Protein 5GT1 (pdb70)

InterPro domains:
  IPR011055 Duplicated hybrid motif [G3DSA:2.70.70.10] (391-510)
  IPR011055 Duplicated hybrid motif [SSF51261] (381-481)
  IPR016047 M23ase, beta-sheet core domain [PF01551] (394-481)
  IPR018337 Cell wall/choline-binding repeat [PF01473] (175-189)
  IPR018337 Cell wall/choline-binding repeat [PF01473] (278-296)
  IPR018337 Cell wall/choline-binding repeat [PF19127] (201-234)
  IPR018337 Cell wall/choline-binding repeat [PF19127] (241-275)
  IPR018337 Cell wall/choline-binding repeat [PF19127] (299-340)
  IPR018337 Cell wall/choline-binding repeat [PS51170] (193-212)
  IPR022263 KxYKxGKxW signal peptide [PF19258] (1-34)
  IPR022263 KxYKxGKxW signal peptide [TIGR03715] (1-18)

B-factor: mean 20.69, std 8.43, range [10.25, 63.32]

Foldseek 3Di:
DLAFFAQQRVCTLFDDDQCQFAAAGVVQCPDALSGAQFGKDFCVRRNDWFGWAGAWFFWADWDADPVQGTWTWGDDPQKIKIKGDQDNDPVQADDDGGDTDGGGDTRGTGPDGIITMWMASDPPVVVLVVCRNPPPRGTDGVSVVSVVSNVVD

Radius of gyration: 14.02 Å; Cα contacts (8 Å, |Δi|>4): 364; chains: 1; bounding box: 36×32×35 Å

Organism: NCBI:txid1194971

Sequence (153 aa):
KDTWGWPFPSVGEGYFSGAQLFGVNPGGEFRMNGFHDGLDFGSIDHPGSAVHAVHSGVVTQIGYIAGLENYVVVRSDEYTFVYQEAFSNKGNISVKVGQQINTGDVIGYRDTSHLHLGITRETNVMKAIANSFNNNGTWLDPRALIKNGIANQ

Secondary structure (DSSP, 8-state):
---B--SSTTTTT----TTTSSEE-TT-TTSGGGEE-SEEEETTTS--SEEEPSB-EEEEEEEEETTTEEEEEEE-SS-EEEEEEEESSGGGB---TT-EE-TT-EEEE--SSEEEEEEES-S-HHHHHHTTT--SSSEE-HHHHHHHHHHH-

Solvent-accessible surface area: 7096 Å² total; per-residue (Å²): 138,96,58,15,15,26,0,5,79,112,44,14,46,22,192,28,62,26,29,30,36,36,9,92,34,113,41,3,124,150,41,125,107,14,2,9,18,0,0,12,0,6,47,165,47,0,70,44,65,21,0,48,0,0,12,37,14,44,1,67,53,46,10,114,57,75,49,19,66,10,4,0,3,0,54,17,153,88,20,2,0,0,0,19,37,0,1,69,71,109,68,35,20,58,6,109,91,47,72,142,4,99,34,32,55,45,0,0,98,15,78,45,78,45,0,8,0,1,0,0,123,68,104,79,12,90,58,0,26,83,31,18,79,64,102,95,58,26,12,41,45,0,81,53,36,0,106,93,9,61,84,110,123

Nearest PDB structures (foldseek):
  5gt1-assembly1_A  TM=1.007E+00  e=3.968E-32  Ligilactobacillus salivarius str. Ren
  4rnz-assembly1_A  TM=7.310E-01  e=7.674E-06  Helicobacter pylori 26695
  4rny-assembly1_A  TM=5.454E-01  e=3.297E-05  Helicobacter pylori 26695
  8x6g-assembly1_D  TM=8.202E-01  e=2.013E-02  Staphylococcus aureus
  6rqf-assembly1_C  TM=4.776E-01  e=2.401E+00  Spinacia oleracea

Structure (mmCIF, N/CA/C/O backbone):
data_5GT1
#
_entry.id   5GT1
#
_cell.length_a   95.724
_cell.length_b   95.724
_cell.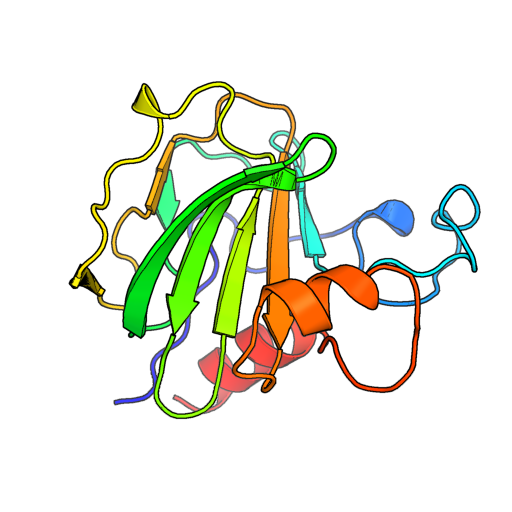length_c   39.318
_cell.angle_alpha   90.00
_cell.angle_beta   90.00
_cell.angle_gamma   90.00
#
_symmetry.space_group_name_H-M   'P 43 21 2'
#
loop_
_entity.id
_entity.type
_entity.pdbx_description
1 polymer 'Choline binding protein A'
2 non-polymer 'ZINC ION'
3 non-polymer 'ACETATE ION'
4 non-polymer 1,2-ETHANEDIOL
5 water water
#
loop_
_atom_site.group_PDB
_atom_site.id
_atom_site.type_symbol
_atom_site.label_atom_id
_atom_site.label_alt_id
_atom_site.label_comp_id
_atom_site.label_asym_id
_atom_site.label_entity_id
_atom_site.label_seq_id
_atom_site.pdbx_PDB_ins_code
_atom_site.Cartn_x
_atom_site.Cartn_y
_atom_site.Cartn_z
_atom_site.occupancy
_atom_site.B_iso_or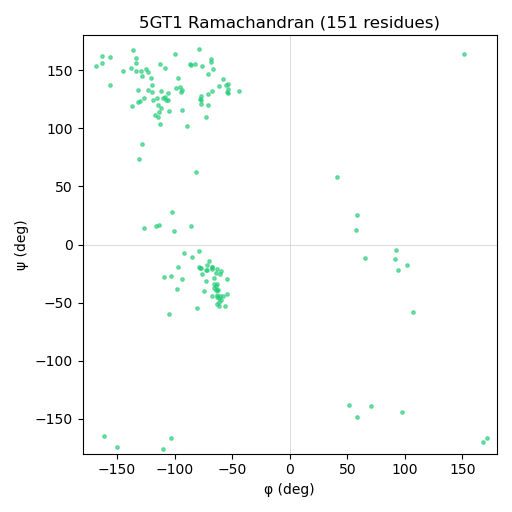_equiv
_atom_site.auth_seq_id
_atom_site.auth_comp_id
_atom_site.auth_asym_id
_atom_site.auth_atom_id
_atom_site.pdbx_PDB_model_num
ATOM 1 N N . LYS A 1 22 ? -6.018 19.239 -4.815 1.00 63.32 360 LYS A N 1
ATOM 2 C CA . LYS A 1 22 ? -5.029 18.129 -4.944 1.00 61.73 360 LYS A CA 1
ATOM 3 C C . LYS A 1 22 ? -3.596 18.676 -4.934 1.00 58.17 360 LYS A C 1
ATOM 4 O O . LYS A 1 22 ? -3.181 19.373 -5.861 1.00 59.91 360 LYS A O 1
ATOM 6 N N . ASP A 1 23 ? -2.857 18.348 -3.873 1.00 54.41 361 ASP A N 1
ATOM 7 C CA . ASP A 1 23 ? -1.483 18.833 -3.641 1.00 47.94 361 ASP A CA 1
ATOM 8 C C . ASP A 1 23 ? -1.281 20.317 -3.983 1.00 39.88 361 ASP A C 1
ATOM 9 O O . ASP A 1 23 ? -0.451 20.668 -4.823 1.00 41.77 361 ASP A O 1
ATOM 14 N N . THR A 1 24 ? -2.052 21.186 -3.336 1.00 31.96 362 THR A N 1
ATOM 15 C CA . THR A 1 24 ? -1.767 22.607 -3.429 1.00 25.49 362 THR A CA 1
ATOM 16 C C . THR A 1 24 ? -0.740 23.003 -2.365 1.00 20.76 362 THR A C 1
ATOM 17 O O . THR A 1 24 ? -0.572 22.338 -1.330 1.00 18.07 362 THR A O 1
ATOM 21 N N . TRP A 1 25 ? -0.040 24.081 -2.668 1.00 17.39 363 TRP A N 1
ATOM 22 C CA . TRP A 1 25 ? 0.975 24.628 -1.797 1.00 16.02 363 TRP A CA 1
ATOM 23 C C . TRP A 1 25 ? 0.763 26.107 -1.713 1.00 14.50 363 TRP A C 1
ATOM 24 O O . TRP A 1 25 ? 0.116 26.690 -2.591 1.00 13.36 363 TRP A O 1
ATOM 35 N N . GLY A 1 26 ? 1.318 26.738 -0.675 1.00 13.47 364 GLY A N 1
ATOM 36 C CA . GLY A 1 26 ? 1.197 28.189 -0.501 1.00 12.84 364 GLY A CA 1
ATOM 37 C C . GLY A 1 26 ? 2.246 28.675 0.487 1.00 12.87 364 GLY A C 1
ATOM 38 O O . GLY A 1 26 ? 2.829 27.881 1.226 1.00 12.16 364 GLY A O 1
ATOM 39 N N . TRP A 1 27 ? 2.510 29.976 0.484 1.00 12.39 365 TRP A N 1
ATOM 40 C CA . TRP A 1 27 ? 3.399 30.578 1.488 1.00 12.48 365 TRP A CA 1
ATOM 41 C C . TRP A 1 27 ? 2.647 30.848 2.785 1.00 12.47 365 TRP A C 1
ATOM 42 O O . TRP A 1 27 ? 1.417 31.000 2.779 1.00 12.74 365 TRP A O 1
ATOM 53 N N . PRO A 1 28 ? 3.366 30.907 3.912 1.00 12.58 366 PRO A N 1
ATOM 54 C CA . PRO A 1 28 ? 2.666 31.124 5.190 1.00 13.00 366 PRO A CA 1
ATOM 55 C C . PRO A 1 28 ? 2.126 32.550 5.382 1.00 13.64 366 PRO A C 1
ATOM 56 O O . PRO A 1 28 ? 1.196 32.751 6.168 1.00 12.66 366 PRO A O 1
ATOM 60 N N . PHE A 1 29 ? 2.694 33.522 4.667 1.00 14.72 367 PHE A N 1
ATOM 61 C CA . PHE A 1 29 ? 2.218 34.910 4.720 1.00 16.70 367 PHE A CA 1
ATOM 62 C C . PHE A 1 29 ? 1.997 35.328 3.265 1.00 19.73 367 PHE A C 1
ATOM 63 O O . PHE A 1 29 ? 2.896 35.846 2.620 1.00 18.40 367 PHE A O 1
ATOM 71 N N . PRO A 1 30 ? 0.798 35.035 2.730 1.00 24.67 368 PRO A N 1
ATOM 72 C CA . PRO A 1 30 ? 0.631 35.036 1.267 1.00 27.71 368 PRO A CA 1
ATOM 73 C C . PRO A 1 30 ? 0.677 36.410 0.577 1.00 30.43 368 PRO A C 1
ATOM 74 O O . PRO A 1 30 ? 0.847 36.470 -0.652 1.00 32.41 368 PRO A O 1
ATOM 78 N N . SER A 1 31 ? 0.566 37.486 1.350 1.00 31.20 369 SER A N 1
ATOM 79 C CA . SER A 1 31 ? 0.711 38.849 0.820 1.00 32.85 369 SER A CA 1
ATOM 80 C C . SER A 1 31 ? 2.154 39.216 0.444 1.00 31.98 369 SER A C 1
ATOM 81 O O . SER A 1 31 ? 2.401 40.173 -0.304 1.00 29.92 369 SER A O 1
ATOM 84 N N . VAL A 1 32 ? 3.102 38.497 1.038 1.00 27.27 370 VAL A N 1
ATOM 85 C CA . VAL A 1 32 ? 4.505 38.665 0.761 1.00 23.66 370 VAL A CA 1
ATOM 86 C C . VAL A 1 32 ? 4.921 37.588 -0.254 1.00 21.57 370 VAL A C 1
ATOM 87 O O . VAL A 1 32 ? 5.747 37.829 -1.144 1.00 19.88 370 VAL A O 1
ATOM 91 N N . GLY A 1 33 ? 4.364 36.389 -0.088 1.00 18.57 371 GLY A N 1
ATOM 92 C CA . GLY A 1 33 ? 4.729 35.255 -0.929 1.00 17.80 371 GLY A CA 1
ATOM 93 C C . GLY A 1 33 ? 6.138 34.841 -0.565 1.00 16.32 371 GLY A C 1
ATOM 94 O O . GLY A 1 33 ? 6.501 34.835 0.624 1.00 15.46 371 GLY A O 1
ATOM 95 N N . GLU A 1 34 ? 6.947 34.518 -1.571 1.00 15.67 372 GLU A N 1
ATOM 96 C CA . GLU A 1 34 ? 8.305 34.065 -1.299 1.00 15.51 372 GLU A CA 1
ATOM 97 C C . GLU A 1 34 ? 9.117 35.122 -0.549 1.00 15.16 372 GLU A C 1
ATOM 98 O O . GLU A 1 34 ? 9.812 34.811 0.425 1.00 14.99 372 GLU A O 1
ATOM 104 N N . GLY A 1 35 ? 9.060 36.359 -1.036 1.00 14.82 373 GLY A N 1
ATOM 105 C CA . GLY A 1 35 ? 9.852 37.441 -0.457 1.00 14.54 373 GLY A CA 1
ATOM 106 C C . GLY A 1 35 ? 11.334 37.143 -0.477 1.00 14.83 373 GLY A C 1
ATOM 107 O O . GLY A 1 35 ? 11.826 36.460 -1.369 1.00 15.70 373 GLY A O 1
ATOM 108 N N . TYR A 1 36 ? 12.054 37.646 0.517 1.00 14.50 374 TYR A N 1
ATOM 109 C CA . TYR A 1 36 ? 13.513 37.527 0.549 1.00 15.09 374 TYR A CA 1
ATOM 110 C C . TYR A 1 36 ? 13.951 37.084 1.933 1.00 14.41 374 TYR A C 1
ATOM 111 O O . TYR A 1 36 ? 13.303 37.432 2.928 1.00 14.19 374 TYR A O 1
ATOM 120 N N . PHE A 1 37 ? 15.059 36.354 1.992 1.00 13.90 375 PHE A N 1
ATOM 121 C CA . PHE A 1 37 ? 15.579 35.820 3.249 1.00 14.53 375 PHE A CA 1
ATOM 122 C C . PHE A 1 37 ? 17.036 36.185 3.428 1.00 15.52 375 PHE A C 1
ATOM 123 O O . PHE A 1 37 ? 17.792 36.192 2.452 1.00 15.40 375 PHE A O 1
ATOM 131 N N . SER A 1 38 ? 17.448 36.440 4.667 1.00 16.04 376 SER A N 1
ATOM 132 C CA . SER A 1 38 ? 18.860 36.674 4.950 1.00 17.54 376 SER A CA 1
ATOM 133 C C . SER A 1 38 ? 19.587 35.328 5.000 1.00 17.89 376 SER A C 1
ATOM 134 O O . SER A 1 38 ? 18.948 34.267 5.057 1.00 17.37 376 SER A O 1
ATOM 137 N N . GLY A 1 39 ? 20.920 35.363 5.005 1.00 18.84 377 GLY A N 1
ATOM 138 C CA . GLY A 1 39 ? 21.717 34.129 5.051 1.00 19.24 377 GLY A CA 1
ATOM 139 C C . GLY A 1 39 ? 21.331 33.243 6.233 1.00 19.24 377 GLY A C 1
ATOM 140 O O . GLY A 1 39 ? 21.186 32.027 6.076 1.00 20.25 377 GLY A O 1
ATOM 141 N N . ALA A 1 40 ? 21.124 33.867 7.393 1.00 19.39 378 ALA A N 1
ATOM 142 C CA . ALA A 1 40 ? 20.751 33.161 8.634 1.00 19.62 378 ALA A CA 1
ATOM 143 C C . ALA A 1 40 ? 19.361 32.499 8.566 1.00 18.96 378 ALA A C 1
ATOM 144 O O . ALA A 1 40 ? 19.153 31.411 9.130 1.00 19.50 378 ALA A O 1
ATOM 146 N N . GLN A 1 41 ? 18.429 33.132 7.850 1.00 16.88 379 GLN A N 1
ATOM 147 C CA . GLN A 1 41 ? 17.072 32.612 7.751 1.00 16.08 379 GLN A CA 1
ATOM 148 C C . GLN A 1 41 ? 16.908 31.411 6.812 1.00 15.53 379 GLN A C 1
ATOM 149 O O . GLN A 1 41 ? 15.988 30.609 6.977 1.00 14.58 379 GLN A O 1
ATOM 155 N N . LEU A 1 42 ? 17.798 31.293 5.829 1.00 15.15 380 LEU A N 1
ATOM 156 C CA . LEU A 1 42 ? 17.680 30.243 4.820 1.00 15.46 380 LEU A CA 1
ATOM 157 C C . LEU A 1 42 ? 17.922 28.850 5.392 1.00 15.84 380 LEU A C 1
ATOM 158 O O . LEU A 1 42 ? 18.583 28.703 6.422 1.00 16.34 380 LEU A O 1
ATOM 163 N N . PHE A 1 43 ? 17.385 27.840 4.716 1.00 16.65 381 PHE A N 1
ATOM 164 C CA . PHE A 1 43 ? 17.645 26.452 5.059 1.00 16.80 381 PHE A CA 1
ATOM 165 C C . PHE A 1 43 ? 19.090 26.064 4.705 1.00 18.16 381 PHE A C 1
ATOM 166 O O . PHE A 1 43 ? 19.660 26.577 3.725 1.00 17.74 381 PHE A O 1
ATOM 174 N N . GLY A 1 44 ? 19.674 25.170 5.512 1.00 18.35 382 GLY A N 1
ATOM 175 C CA . GLY A 1 44 ? 20.947 24.538 5.184 1.00 19.06 382 GLY A CA 1
ATOM 176 C C . GLY A 1 44 ? 22.152 25.180 5.833 1.00 19.63 382 GLY A C 1
ATOM 177 O O . GLY A 1 44 ? 22.088 25.648 6.963 1.00 18.81 382 GLY A O 1
ATOM 178 N N . VAL A 1 45 ? 23.260 25.203 5.095 1.00 22.10 383 VAL A N 1
ATOM 179 C CA . VAL A 1 45 ? 24.525 25.748 5.590 1.00 24.09 383 VAL A CA 1
ATOM 180 C C . VAL A 1 45 ? 24.838 26.978 4.758 1.00 25.41 383 VAL A C 1
ATOM 181 O O . VAL A 1 45 ? 25.137 26.870 3.574 1.00 27.56 383 VAL A O 1
ATOM 185 N N . ASN A 1 46 ? 24.745 28.150 5.370 1.00 25.80 384 ASN A N 1
ATOM 186 C CA . ASN A 1 46 ? 24.867 29.396 4.633 1.00 26.92 384 ASN A CA 1
ATOM 187 C C . ASN A 1 46 ? 25.712 30.375 5.407 1.00 26.94 384 ASN A C 1
ATOM 188 O O . ASN A 1 46 ? 25.731 30.316 6.631 1.00 26.36 384 ASN A O 1
ATOM 193 N N . PRO A 1 47 ? 26.406 31.290 4.696 1.00 28.28 385 PRO A N 1
ATOM 194 C CA . PRO A 1 47 ? 27.030 32.440 5.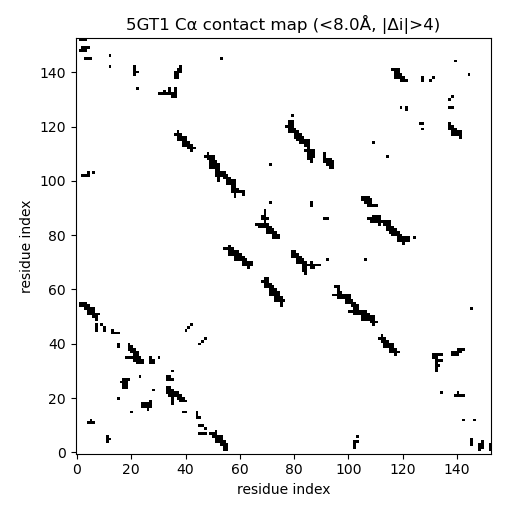349 1.00 29.55 385 PRO A CA 1
ATOM 195 C C . PRO A 1 47 ? 25.989 33.194 6.172 1.00 29.70 385 PRO A C 1
ATOM 196 O O . PRO A 1 47 ? 24.907 33.503 5.665 1.00 30.90 385 PRO A O 1
ATOM 200 N N . GLY A 1 48 ? 26.320 33.476 7.428 1.00 28.66 386 GLY A N 1
ATOM 201 C CA . GLY A 1 48 ? 25.383 34.091 8.365 1.00 28.61 386 GLY A CA 1
ATOM 202 C C . GLY A 1 48 ? 24.785 33.081 9.329 1.00 28.33 386 GLY A C 1
ATOM 203 O O . GLY A 1 48 ? 24.241 33.455 10.370 1.00 28.98 386 GLY A O 1
ATOM 204 N N . GLY A 1 49 ? 24.885 31.796 8.992 1.00 28.53 387 GLY A N 1
ATOM 205 C CA . GLY A 1 49 ? 24.332 30.743 9.842 1.00 28.15 387 GLY A CA 1
ATOM 206 C C . GLY A 1 49 ? 25.352 30.035 10.718 1.00 29.54 387 GLY A C 1
ATOM 207 O O . GLY A 1 49 ? 25.040 28.999 11.328 1.00 26.34 387 GLY A O 1
ATOM 208 N N . GLU A 1 50 ? 26.564 30.588 10.798 1.00 30.86 388 GLU A N 1
ATOM 209 C CA . GLU A 1 50 ? 27.680 29.917 11.491 1.00 31.95 388 GLU A CA 1
ATOM 210 C C . GLU A 1 50 ? 27.473 29.818 12.989 1.00 31.78 388 GLU A C 1
ATOM 211 O O . GLU A 1 50 ? 28.087 28.977 13.639 1.00 34.02 388 GLU A O 1
ATOM 217 N N . PHE A 1 51 ? 26.611 30.671 13.535 1.00 31.38 389 PHE A N 1
ATOM 218 C CA . PHE A 1 51 ? 26.312 30.657 14.974 1.00 31.54 389 PHE A CA 1
ATOM 219 C C . PHE A 1 51 ? 25.569 29.401 15.448 1.00 32.14 389 PHE A C 1
ATOM 220 O O . PHE A 1 51 ? 25.570 29.101 16.642 1.00 33.22 389 PHE A O 1
ATOM 228 N N . ARG A 1 52 ? 24.933 28.673 14.524 1.00 29.39 390 ARG A N 1
ATOM 229 C CA . ARG A 1 52 ? 24.212 27.441 14.872 1.00 28.72 390 ARG A CA 1
ATOM 230 C C . ARG A 1 52 ? 25.159 26.242 14.888 1.00 28.48 390 ARG A C 1
ATOM 231 O O . ARG A 1 52 ? 26.179 26.257 14.199 1.00 27.42 390 ARG A O 1
ATOM 239 N N . MET A 1 53 ? 24.805 25.212 15.666 1.00 29.25 391 MET A N 1
ATOM 240 C CA . MET A 1 53 ? 25.575 23.964 15.733 1.00 30.54 391 MET A CA 1
ATOM 241 C C . MET A 1 53 ? 25.738 23.395 14.340 1.00 28.91 391 MET A C 1
ATOM 242 O O . MET A 1 53 ? 24.756 23.285 13.583 1.00 27.64 391 MET A O 1
ATOM 247 N N . ASN A 1 54 ? 26.979 23.040 14.014 1.00 25.97 392 ASN A N 1
ATOM 248 C CA . ASN A 1 54 ? 27.364 22.567 12.682 1.00 25.84 392 ASN A CA 1
ATOM 249 C C . ASN A 1 54 ? 27.052 23.558 11.558 1.00 24.81 392 ASN A C 1
ATOM 250 O O . ASN A 1 54 ? 27.099 23.192 10.386 1.00 26.62 392 ASN A O 1
ATOM 255 N N . GLY A 1 55 ? 26.728 24.802 11.917 1.00 25.32 393 GLY A N 1
ATOM 256 C CA . GLY A 1 55 ? 26.341 25.825 10.933 1.00 23.55 393 GLY A CA 1
ATOM 257 C C . GLY A 1 55 ? 25.127 25.454 10.086 1.00 22.39 393 GLY A C 1
ATOM 258 O O . GLY A 1 55 ? 24.972 25.949 8.960 1.00 22.34 393 GLY A O 1
ATOM 259 N N . PHE A 1 56 ? 24.263 24.591 10.625 1.00 19.92 394 PHE A N 1
ATOM 260 C CA . PHE A 1 56 ? 23.134 24.049 9.868 1.00 18.61 394 PHE A CA 1
ATOM 261 C C . PHE A 1 56 ? 21.810 24.576 10.400 1.00 18.40 394 PHE A C 1
ATOM 262 O O . PHE A 1 56 ? 21.561 24.558 11.616 1.00 18.53 394 PHE A O 1
ATOM 270 N N . HIS A 1 57 ? 20.965 25.043 9.482 1.00 16.80 395 HIS A N 1
ATOM 271 C CA . HIS A 1 57 ? 19.618 25.504 9.819 1.00 15.78 395 HIS A CA 1
ATOM 272 C C . HIS A 1 57 ? 18.634 24.531 9.216 1.00 15.22 395 HIS A C 1
ATOM 273 O O . HIS A 1 57 ? 18.567 24.396 7.984 1.00 15.05 395 HIS A O 1
ATOM 280 N N . ASP A 1 58 ? 17.855 23.858 10.065 1.00 14.27 396 ASP A N 1
ATOM 281 C CA . ASP A 1 58 ? 16.978 22.763 9.626 1.00 14.41 396 ASP A CA 1
ATOM 282 C C . ASP A 1 58 ? 15.599 23.231 9.130 1.00 13.73 396 ASP A C 1
ATOM 283 O O . ASP A 1 58 ? 14.668 22.431 9.029 1.00 13.72 396 ASP A O 1
ATOM 288 N N . GLY A 1 59 ? 15.460 24.518 8.843 1.00 12.77 397 GLY A N 1
ATOM 289 C CA . GLY A 1 59 ? 14.164 25.031 8.419 1.00 12.37 397 GLY A CA 1
ATOM 290 C C . GLY A 1 59 ? 14.335 26.350 7.725 1.00 12.02 397 GLY A C 1
ATOM 291 O O . GLY A 1 59 ? 15.450 26.708 7.339 1.00 12.53 397 GLY A O 1
ATOM 292 N N . LEU A 1 60 ? 13.222 27.064 7.568 1.00 11.52 398 LEU A N 1
ATOM 293 C CA . LEU A 1 60 ? 13.195 28.361 6.908 1.00 11.32 398 LEU A CA 1
ATOM 294 C C . LEU A 1 60 ? 12.515 29.353 7.848 1.00 11.45 398 LEU A C 1
ATOM 295 O O . LEU A 1 60 ? 11.404 29.101 8.308 1.00 10.50 398 LEU A O 1
ATOM 300 N N . ASP A 1 61 ? 13.194 30.460 8.133 1.00 11.29 399 ASP A N 1
ATOM 301 C CA . ASP A 1 61 ? 12.649 31.482 9.024 1.00 11.87 399 ASP A CA 1
ATOM 302 C C . ASP A 1 61 ? 11.940 32.602 8.259 1.00 12.04 399 ASP A C 1
ATOM 303 O O . ASP A 1 61 ? 12.498 33.176 7.318 1.00 12.59 399 ASP A O 1
ATOM 308 N N . PHE A 1 62 ? 10.728 32.933 8.689 1.00 11.40 400 PHE A N 1
ATOM 309 C CA . PHE A 1 62 ? 9.971 34.045 8.117 1.00 11.71 400 PHE A CA 1
ATOM 310 C C . PHE A 1 62 ? 9.873 35.102 9.209 1.00 11.97 400 PHE A C 1
ATOM 311 O O . PHE A 1 62 ? 9.108 34.921 10.154 1.00 11.66 400 PHE A O 1
ATOM 319 N N . GLY A 1 63 ? 10.670 36.169 9.106 1.00 12.54 401 GLY A N 1
ATOM 320 C CA . GLY A 1 63 ? 10.670 37.226 10.128 1.00 12.62 401 GLY A CA 1
ATOM 321 C C . GLY A 1 63 ? 9.474 38.143 10.017 1.00 12.87 401 GLY A C 1
ATOM 322 O O . GLY A 1 63 ? 8.904 38.308 8.933 1.00 12.44 401 GLY A O 1
ATOM 323 N N . SER A 1 64 ? 9.074 38.747 11.134 1.00 13.47 402 SER A N 1
ATOM 324 C CA . SER A 1 64 ? 7.955 39.697 11.101 1.00 14.94 402 SER A CA 1
ATOM 325 C C . SER A 1 64 ? 8.287 40.924 10.240 1.00 15.08 402 SER A C 1
ATOM 326 O O . SER A 1 64 ? 7.400 41.570 9.726 1.00 15.13 402 SER A O 1
ATOM 329 N N . ILE A 1 65 ? 9.576 41.225 10.082 1.00 15.38 403 ILE A N 1
ATOM 330 C CA . ILE A 1 65 ? 10.008 42.353 9.234 1.00 15.97 403 ILE A CA 1
ATOM 331 C C . ILE A 1 65 ? 10.016 41.987 7.748 1.00 15.17 403 ILE A C 1
ATOM 332 O O . ILE A 1 65 ? 9.394 42.677 6.924 1.00 15.83 403 ILE A O 1
ATOM 337 N N . ASP A 1 66 ? 10.724 40.916 7.407 1.00 14.27 404 ASP A N 1
ATOM 338 C CA . ASP A 1 66 ? 10.849 40.471 6.010 1.00 14.79 404 ASP A CA 1
ATOM 339 C C . ASP A 1 66 ? 9.570 39.837 5.436 1.00 14.94 404 ASP A C 1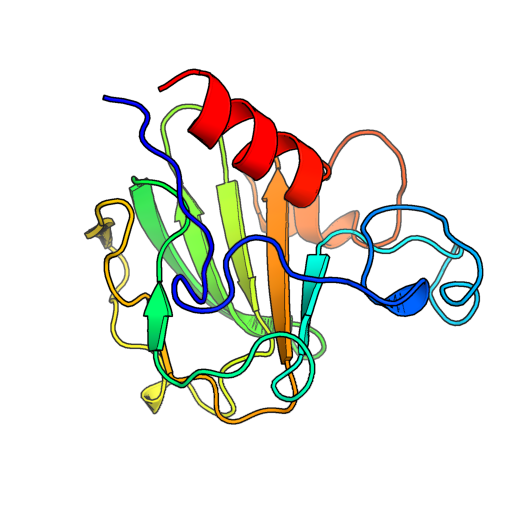
ATOM 340 O O . ASP A 1 66 ? 9.299 39.944 4.224 1.00 14.90 404 ASP A O 1
ATOM 345 N N . HIS A 1 67 ? 8.786 39.176 6.298 1.00 13.66 405 HIS A N 1
ATOM 346 C CA . HIS A 1 67 ? 7.526 38.537 5.875 1.00 13.55 405 HIS A CA 1
ATOM 347 C C . HIS A 1 67 ? 6.416 38.927 6.805 1.00 14.30 405 HIS A C 1
ATOM 348 O O . HIS A 1 67 ? 5.976 38.109 7.632 1.00 13.84 405 HIS A O 1
ATOM 355 N N . PRO A 1 68 ? 5.947 40.191 6.691 1.00 14.94 406 PRO A N 1
ATOM 356 C CA . PRO A 1 68 ? 4.965 40.706 7.641 1.00 14.77 406 PRO A CA 1
ATOM 357 C C . PRO A 1 68 ? 3.617 40.010 7.533 1.00 14.27 406 PRO A C 1
ATOM 358 O O . PRO A 1 68 ? 3.250 39.476 6.480 1.00 13.32 406 PRO A O 1
ATOM 362 N N . GLY A 1 69 ? 2.915 39.970 8.658 1.00 14.26 407 GLY A N 1
ATOM 363 C CA . GLY A 1 69 ? 1.581 39.409 8.701 1.00 14.69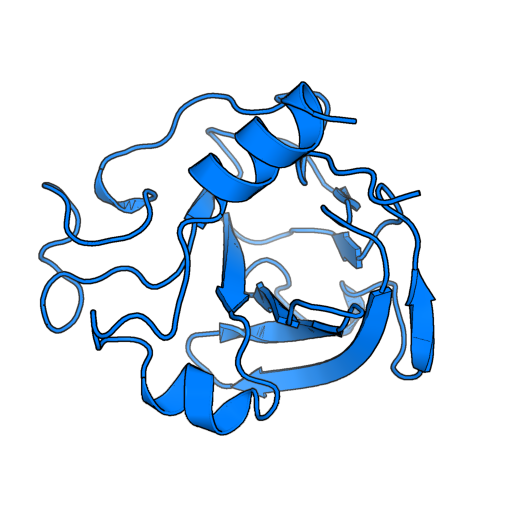 407 GLY A CA 1
ATOM 364 C C . GLY A 1 69 ? 1.316 38.858 10.083 1.00 14.80 407 GLY A C 1
ATOM 365 O O . GLY A 1 69 ? 2.233 38.676 10.868 1.00 15.48 407 GLY A O 1
ATOM 366 N N . SER A 1 70 ? 0.053 38.615 10.384 1.00 14.78 408 SER A N 1
ATOM 367 C CA . SER A 1 70 ? -0.314 38.095 11.683 1.00 14.20 408 SER A CA 1
ATOM 368 C C . SER A 1 70 ? -0.668 36.617 11.593 1.00 12.97 408 SER A C 1
ATOM 369 O O . SER A 1 70 ? -0.020 35.783 12.234 1.00 12.37 408 SER A O 1
ATOM 372 N N . ALA A 1 71 ? -1.680 36.284 10.795 1.00 12.14 409 ALA A N 1
ATOM 373 C CA . ALA A 1 71 ? -2.111 34.898 10.641 1.00 11.97 409 ALA A CA 1
ATOM 374 C C . ALA A 1 71 ? -1.031 34.086 9.917 1.00 12.09 409 ALA A C 1
ATOM 375 O O . ALA A 1 71 ? -0.483 34.528 8.893 1.00 12.08 409 ALA A O 1
ATOM 377 N N . VAL A 1 72 ? -0.709 32.920 10.474 1.00 11.66 410 VAL A N 1
ATOM 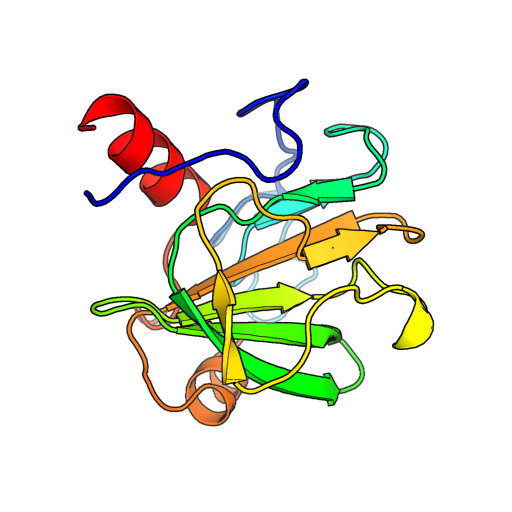378 C CA . VAL A 1 72 ? 0.200 31.964 9.840 1.00 11.26 410 VAL A CA 1
ATOM 379 C C . VAL A 1 72 ? -0.654 30.977 9.044 1.00 11.40 410 VAL A C 1
ATOM 380 O O . VAL A 1 72 ? -1.447 30.241 9.626 1.00 10.84 410 VAL A O 1
ATOM 384 N N . HIS A 1 73 ? -0.486 30.974 7.720 1.00 11.95 411 HIS A N 1
ATOM 385 C CA . HIS A 1 73 ? -1.300 30.140 6.816 1.00 12.48 411 HIS A CA 1
ATOM 386 C C . HIS A 1 73 ? -0.605 28.844 6.510 1.00 12.10 411 HIS A C 1
ATOM 387 O O . HIS A 1 73 ? 0.596 28.837 6.226 1.00 12.50 411 HIS A O 1
ATOM 394 N N . ALA A 1 74 ? -1.345 27.736 6.550 1.00 11.73 412 ALA A N 1
ATOM 395 C CA . ALA A 1 74 ? -0.773 26.422 6.298 1.00 11.49 412 ALA A CA 1
ATOM 396 C C . ALA A 1 74 ? -0.216 26.395 4.880 1.00 11.29 412 ALA A C 1
ATOM 397 O O . ALA A 1 74 ? -0.862 26.889 3.936 1.00 11.62 412 ALA A O 1
ATOM 399 N N . VAL A 1 75 ? 0.977 25.830 4.734 1.00 11.55 413 VAL A N 1
ATOM 400 C CA . VAL A 1 75 ? 1.671 25.813 3.436 1.00 11.34 413 VAL A CA 1
ATOM 401 C C . VAL A 1 75 ? 1.205 24.636 2.572 1.00 12.00 413 VAL A C 1
ATOM 402 O O . VAL A 1 75 ? 1.517 24.579 1.377 1.00 11.82 413 VAL A O 1
ATOM 406 N N . HIS A 1 76 ? 0.456 23.721 3.188 1.00 12.34 414 HIS A N 1
ATOM 407 C CA . HIS A 1 76 ? 0.042 22.473 2.553 1.00 13.87 414 HIS A CA 1
ATOM 408 C C . HIS A 1 76 ? -1.005 21.822 3.410 1.00 14.28 414 HIS A C 1
ATOM 409 O O . HIS A 1 76 ? -1.024 22.022 4.626 1.00 14.26 414 HIS A O 1
ATOM 416 N N . SER A 1 77 ? -1.875 21.023 2.796 1.00 15.53 415 SER A N 1
ATOM 417 C CA . SER A 1 77 ? -2.922 20.294 3.531 1.00 16.52 415 SER A CA 1
ATOM 418 C C . SER A 1 77 ? -2.373 19.191 4.426 1.00 16.74 415 SER A C 1
ATOM 419 O O . SER A 1 77 ? -1.257 18.721 4.248 1.00 17.83 415 SER A O 1
ATOM 422 N N . GLY A 1 78 ? -3.158 18.766 5.406 1.00 17.30 416 GLY A N 1
ATOM 423 C CA . GLY A 1 78 ? -2.708 17.682 6.268 1.00 17.52 416 GLY A CA 1
ATOM 424 C C . GLY A 1 78 ? -3.602 17.572 7.475 1.00 17.60 416 GLY A C 1
ATOM 425 O O . GLY A 1 78 ? -4.651 18.213 7.536 1.00 19.14 416 GLY A O 1
ATOM 426 N N . VAL A 1 79 ? -3.176 16.768 8.439 1.00 17.72 417 VAL A N 1
ATOM 427 C CA . VAL A 1 79 ? -3.881 16.660 9.708 1.00 18.11 417 VAL A CA 1
ATOM 428 C C . VAL A 1 79 ? -2.938 17.074 10.846 1.00 18.06 417 VAL A C 1
ATOM 429 O O . VAL A 1 79 ? -1.762 16.694 10.867 1.00 18.13 417 VAL A O 1
ATOM 433 N N . VAL A 1 80 ? -3.457 17.850 11.792 1.00 18.21 418 VAL A N 1
ATOM 434 C CA . VAL A 1 80 ? -2.669 18.258 12.942 1.00 19.02 418 VAL A CA 1
ATOM 435 C C . VAL A 1 80 ? -2.457 17.025 13.837 1.00 20.75 418 VAL A C 1
ATOM 436 O O . VAL A 1 80 ? -3.426 16.420 14.306 1.00 20.88 418 VAL A O 1
ATOM 440 N N . THR A 1 81 ? -1.198 16.653 14.055 1.00 21.53 419 THR A N 1
ATOM 441 C CA . THR A 1 81 ? -0.882 15.460 14.842 1.00 22.65 419 THR A CA 1
ATOM 442 C C . THR A 1 81 ? -0.420 15.802 16.246 1.00 23.55 419 THR A C 1
ATOM 443 O O . THR A 1 81 ? -0.577 15.007 17.177 1.00 24.18 419 THR A O 1
ATOM 447 N N . GLN A 1 82 ? 0.149 16.988 16.406 1.00 22.66 420 GLN A N 1
ATOM 448 C CA . GLN A 1 82 ? 0.791 17.326 17.657 1.00 23.11 420 GLN A CA 1
ATOM 449 C C . GLN A 1 82 ? 0.863 18.827 17.862 1.00 21.56 420 GLN A C 1
ATOM 450 O O . GLN A 1 82 ? 1.149 19.590 16.927 1.00 21.13 420 GLN A O 1
ATOM 456 N N . ILE A 1 83 ? 0.572 19.251 19.086 1.00 19.82 421 ILE A N 1
ATOM 457 C CA . ILE A 1 83 ? 0.822 20.618 19.515 1.00 19.40 421 ILE A CA 1
ATOM 458 C C . ILE A 1 83 ? 1.573 20.470 20.827 1.00 20.29 421 ILE A C 1
ATOM 459 O O . ILE A 1 83 ? 1.066 19.820 21.764 1.00 19.97 421 ILE A O 1
ATOM 464 N N . GLY A 1 84 ? 2.767 21.062 20.898 1.00 18.69 422 GLY A N 1
ATOM 465 C CA . GLY A 1 84 ? 3.570 20.958 22.112 1.00 19.52 422 GLY A CA 1
ATOM 466 C C . GLY A 1 84 ? 4.475 22.127 22.389 1.00 18.41 422 GLY A C 1
ATOM 467 O O . GLY A 1 84 ? 4.441 23.150 21.695 1.00 17.55 422 GLY A O 1
ATOM 468 N N . TYR A 1 85 ? 5.282 21.969 23.428 1.00 18.43 423 TYR A N 1
ATOM 469 C CA . TYR A 1 85 ? 6.271 22.963 23.807 1.00 18.22 423 TYR A CA 1
ATOM 470 C C . TYR A 1 85 ? 7.615 22.277 24.046 1.00 18.10 423 TYR A C 1
ATOM 471 O O . TYR A 1 85 ? 7.707 21.374 24.886 1.00 18.34 423 TYR A O 1
ATOM 480 N N . ILE A 1 86 ? 8.646 22.704 23.320 1.00 17.04 424 ILE A N 1
ATOM 481 C CA . ILE A 1 86 ? 10.013 22.291 23.603 1.00 17.09 424 ILE A CA 1
ATOM 482 C C . ILE A 1 86 ? 10.837 23.560 23.479 1.00 17.31 424 ILE A C 1
ATOM 483 O O . ILE A 1 86 ? 10.857 24.169 22.399 1.00 16.95 424 ILE A O 1
ATOM 488 N N . ALA A 1 87 ? 11.505 23.979 24.560 1.00 17.01 425 ALA A N 1
ATOM 489 C CA . ALA A 1 87 ? 12.276 25.228 24.519 1.00 17.31 425 ALA A CA 1
ATOM 490 C C . ALA A 1 87 ? 13.249 25.189 23.334 1.00 18.34 425 ALA A C 1
ATOM 491 O O . ALA A 1 87 ? 13.918 24.179 23.120 1.00 18.40 425 ALA A O 1
ATOM 493 N N . GLY A 1 88 ? 13.303 26.276 22.565 1.00 18.02 426 GLY A N 1
ATOM 494 C CA . GLY A 1 88 ? 14.008 26.281 21.276 1.00 18.62 426 GLY A CA 1
ATOM 495 C C . GLY A 1 88 ? 13.026 26.297 20.109 1.00 18.61 426 GLY A C 1
ATOM 496 O O . GLY A 1 88 ? 13.071 27.190 19.271 1.00 19.28 426 GLY A O 1
ATOM 497 N N . LEU A 1 89 ? 12.143 25.301 20.047 1.00 17.66 427 LEU A N 1
ATOM 498 C CA . LEU A 1 89 ? 10.992 25.341 19.141 1.00 17.13 427 LEU A CA 1
ATOM 499 C C . LEU A 1 89 ? 9.913 26.234 19.744 1.00 17.30 427 LEU A C 1
ATOM 500 O O . LEU A 1 89 ? 9.008 26.723 19.035 1.00 15.69 427 LEU A O 1
ATOM 505 N N . GLU A 1 90 ? 10.016 26.447 21.059 1.00 16.83 428 GLU A N 1
ATOM 506 C CA . GLU A 1 90 ? 8.936 27.062 21.848 1.00 17.67 428 GLU A CA 1
ATOM 507 C C . GLU A 1 90 ? 7.616 26.314 21.573 1.00 16.66 428 GLU A C 1
ATOM 508 O O . GLU A 1 90 ? 7.624 25.084 21.490 1.00 15.78 428 GLU A O 1
ATOM 514 N N . ASN A 1 91 ? 6.496 27.023 21.419 1.00 17.10 429 ASN A N 1
ATOM 515 C CA . ASN A 1 91 ? 5.229 26.358 21.082 1.00 17.23 429 ASN A CA 1
ATOM 516 C C . ASN A 1 91 ? 5.201 25.993 19.588 1.00 16.70 429 ASN A C 1
ATOM 517 O O . ASN A 1 91 ? 5.462 26.854 18.730 1.00 16.85 429 ASN A O 1
ATOM 522 N N . TYR A 1 92 ? 4.907 24.732 19.282 1.00 15.65 430 TYR A N 1
ATOM 523 C CA . TYR A 1 92 ? 4.921 24.286 17.884 1.00 15.28 430 TYR A CA 1
ATOM 524 C C . TYR A 1 92 ? 3.691 23.472 17.492 1.00 14.88 430 TYR A C 1
ATOM 525 O O . TYR A 1 92 ? 3.042 22.855 18.338 1.00 14.90 430 TYR A O 1
ATOM 534 N N . VAL A 1 93 ? 3.390 23.458 16.196 1.00 13.72 431 VAL A N 1
ATOM 535 C CA . VAL A 1 93 ? 2.303 22.664 15.646 1.00 13.14 431 VAL A CA 1
ATOM 536 C C . VAL A 1 93 ? 2.891 21.759 14.581 1.00 13.07 431 VAL A C 1
ATOM 537 O O . VAL A 1 93 ? 3.673 22.222 13.746 1.00 12.50 431 VAL A O 1
ATOM 541 N N . VAL A 1 94 ? 2.530 20.475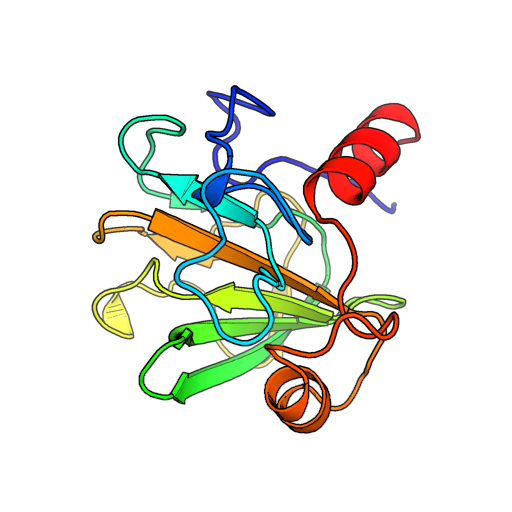 14.629 1.00 13.38 432 VAL A N 1
ATOM 542 C CA . VAL A 1 94 ? 2.949 19.489 13.634 1.00 13.80 432 VAL A CA 1
ATOM 543 C C . VAL A 1 94 ? 1.735 19.071 12.791 1.00 14.62 432 VAL A C 1
ATOM 544 O O . VAL A 1 94 ? 0.679 18.694 13.328 1.00 15.43 432 VAL A O 1
ATOM 548 N N . VAL A 1 95 ? 1.882 19.184 11.475 1.00 14.48 433 VAL A N 1
ATOM 549 C CA . VAL A 1 95 ? 0.863 18.777 10.515 1.00 15.07 433 VAL A CA 1
ATOM 550 C C . VAL A 1 95 ? 1.469 17.694 9.620 1.00 15.88 433 VAL A C 1
ATOM 551 O O . VAL A 1 95 ? 2.581 17.854 9.113 1.00 15.32 433 VAL A O 1
ATOM 555 N N . ARG A 1 96 ? 0.741 16.589 9.437 1.00 16.98 434 ARG A N 1
ATOM 556 C CA . ARG A 1 96 ? 1.224 15.471 8.620 1.00 18.50 434 ARG A CA 1
ATOM 557 C C . ARG A 1 96 ? 0.333 15.300 7.412 1.00 19.08 434 ARG A C 1
ATOM 558 O O . ARG A 1 96 ? -0.878 15.216 7.558 1.00 19.30 434 ARG A O 1
ATOM 566 N N . SER A 1 97 ? 0.931 15.299 6.223 1.00 19.74 435 SER A N 1
ATOM 567 C CA . SER A 1 97 ? 0.218 14.965 4.992 1.00 22.04 435 SER A CA 1
ATOM 568 C C . SER A 1 97 ? 0.607 13.535 4.576 1.00 23.41 435 SER A C 1
ATOM 569 O O . SER A 1 97 ? 1.210 12.806 5.364 1.00 23.36 435 SER A O 1
ATOM 572 N N . ASP A 1 98 ? 0.284 13.131 3.351 1.00 26.19 436 ASP A N 1
ATOM 573 C CA . ASP A 1 98 ? 0.622 11.768 2.916 1.00 28.79 436 ASP A CA 1
ATOM 574 C C . ASP A 1 98 ? 2.127 11.524 2.906 1.00 28.17 436 ASP A C 1
ATOM 575 O O . ASP A 1 98 ? 2.601 10.458 3.305 1.00 28.29 436 ASP A O 1
ATOM 580 N N . GLU A 1 99 ? 2.870 12.541 2.484 1.00 25.61 437 GLU A N 1
ATOM 581 C CA . GLU A 1 99 ? 4.294 12.439 2.224 1.00 24.90 437 GLU A CA 1
ATOM 582 C C . GLU A 1 99 ? 5.152 13.183 3.261 1.00 22.69 437 GLU A C 1
ATOM 583 O O . GLU A 1 99 ? 6.299 12.805 3.519 1.00 21.04 437 GLU A O 1
ATOM 589 N N . TYR A 1 100 ? 4.597 14.231 3.867 1.00 20.13 438 TYR A N 1
ATOM 590 C CA . TYR A 1 100 ? 5.436 15.165 4.639 1.00 18.97 438 TYR A CA 1
ATOM 591 C C . TYR A 1 100 ? 4.953 15.463 6.042 1.00 18.47 438 TYR A C 1
ATOM 592 O O . TYR A 1 100 ? 3.750 15.471 6.316 1.00 19.30 438 TYR A O 1
ATOM 601 N N . THR A 1 101 ? 5.914 15.735 6.922 1.00 17.42 439 THR A N 1
ATOM 602 C CA . THR A 1 101 ? 5.637 16.322 8.221 1.00 16.01 439 THR A CA 1
ATOM 603 C C . THR A 1 101 ? 6.080 17.785 8.190 1.00 15.09 439 THR A C 1
ATOM 604 O O . THR A 1 101 ? 7.243 18.086 7.871 1.00 14.45 439 THR A O 1
ATOM 608 N N . PHE A 1 102 ? 5.146 18.683 8.504 1.00 13.93 440 PHE A N 1
ATOM 609 C CA . PHE A 1 102 ? 5.399 20.122 8.572 1.00 13.53 440 PHE A CA 1
ATOM 610 C C . PHE A 1 102 ? 5.445 20.544 10.033 1.00 13.20 440 PHE A C 1
ATOM 611 O O . PHE A 1 102 ? 4.547 20.202 10.804 1.00 13.52 440 PHE A O 1
ATOM 619 N N . VAL A 1 103 ? 6.482 21.277 10.418 1.00 12.21 441 VAL A N 1
ATOM 620 C CA . VAL A 1 103 ? 6.575 21.813 11.781 1.00 11.70 441 VAL A CA 1
ATOM 621 C C . VAL A 1 103 ? 6.508 23.343 11.739 1.00 11.16 441 VAL A C 1
ATOM 622 O O . VAL A 1 103 ? 7.339 23.985 11.094 1.00 10.96 441 VAL A O 1
ATOM 626 N N . TYR A 1 104 ? 5.508 23.924 12.399 1.00 10.90 442 TYR A N 1
ATOM 627 C CA . TYR A 1 104 ? 5.415 25.378 12.523 1.00 11.23 442 TYR A CA 1
ATOM 628 C C . TYR A 1 104 ? 5.825 25.716 13.946 1.00 11.92 442 TYR A C 1
ATOM 629 O O . TYR A 1 104 ? 5.142 25.336 14.901 1.00 12.37 442 TYR A O 1
ATOM 638 N N . GLN A 1 105 ? 6.930 26.427 14.109 1.00 12.51 443 GLN A N 1
ATOM 639 C CA . GLN A 1 105 ? 7.453 26.647 15.458 1.00 13.13 443 GLN A CA 1
ATOM 640 C C . GLN A 1 105 ? 7.894 28.101 15.646 1.00 13.80 443 GLN A C 1
ATOM 641 O O . GLN A 1 105 ? 7.980 28.864 14.670 1.00 13.42 443 GLN A O 1
ATOM 647 N N . GLU A 1 106 ? 8.146 28.464 16.909 1.00 13.93 444 GLU A N 1
ATOM 648 C CA . GLU A 1 106 ? 8.689 29.765 17.326 1.00 14.59 444 GLU A CA 1
ATOM 649 C C . GLU A 1 106 ? 7.832 31.013 17.097 1.00 13.97 444 GLU A C 1
ATOM 650 O O . GLU A 1 106 ? 8.127 32.084 17.646 1.00 14.34 444 GLU A O 1
ATOM 656 N N . ALA A 1 107 ? 6.763 30.874 16.321 1.00 13.40 445 ALA A N 1
ATOM 657 C CA . ALA A 1 107 ? 5.890 32.004 15.992 1.00 13.46 445 ALA A CA 1
ATOM 658 C C . ALA A 1 107 ? 4.937 32.389 17.128 1.00 14.07 445 ALA A C 1
ATOM 659 O O . ALA A 1 107 ? 4.384 33.484 17.124 1.00 13.90 445 ALA A O 1
ATOM 661 N N . PHE A 1 108 ? 4.711 31.467 18.059 1.00 14.72 446 PHE A N 1
ATOM 662 C CA . PHE A 1 108 ? 3.596 31.591 19.003 1.00 15.91 446 PHE A CA 1
ATOM 663 C C . PHE A 1 108 ? 4.126 31.703 20.444 1.00 17.84 446 PHE A C 1
ATOM 664 O O . PHE A 1 108 ? 4.704 30.749 20.976 1.00 17.68 446 PHE A O 1
ATOM 672 N N . SER A 1 109 ? 3.964 32.887 21.050 1.00 19.84 447 SER A N 1
ATOM 673 C CA . SER A 1 109 ? 4.511 33.139 22.395 1.00 21.13 447 SER A CA 1
ATOM 674 C C . SER A 1 109 ? 3.789 32.306 23.458 1.00 21.57 447 SER A C 1
ATOM 675 O O . SER A 1 109 ? 4.317 32.096 24.536 1.00 23.47 447 SER A O 1
ATOM 678 N N . ASN A 1 110 ? 2.590 31.833 23.136 1.00 22.00 448 ASN A N 1
ATOM 679 C CA . ASN A 1 110 ? 1.851 30.914 23.991 1.00 23.38 448 ASN A CA 1
ATOM 680 C C . ASN A 1 110 ? 0.855 30.113 23.179 1.00 22.77 448 ASN A C 1
ATOM 681 O O . ASN A 1 110 ? 0.498 30.513 22.060 1.00 20.77 448 ASN A O 1
ATOM 686 N N . LYS A 1 111 ? 0.407 28.994 23.747 1.00 21.51 449 LYS A N 1
ATOM 687 C CA . LYS A 1 111 ? -0.470 28.059 23.054 1.00 22.40 449 LYS A CA 1
ATOM 688 C C . LYS A 1 111 ? -1.793 28.681 22.644 1.00 21.31 449 LYS A C 1
ATOM 689 O O . LYS A 1 111 ? -2.426 28.217 21.702 1.00 21.39 449 LYS A O 1
ATOM 695 N N . GLY A 1 112 ? -2.210 29.720 23.361 1.00 20.05 450 GLY A N 1
ATOM 696 C CA . GLY A 1 112 ? -3.427 30.452 23.024 1.00 20.47 450 GLY A CA 1
ATOM 697 C C . GLY A 1 112 ? -3.338 31.128 21.665 1.00 19.81 450 GLY A C 1
ATOM 698 O O . GLY A 1 112 ? -4.361 31.426 21.072 1.00 20.54 450 GLY A O 1
ATOM 699 N N . ASN A 1 113 ? -2.121 31.351 21.163 1.00 19.02 451 ASN A N 1
ATOM 700 C CA . ASN A 1 113 ? -1.936 31.900 19.808 1.00 19.26 451 ASN A CA 1
ATOM 701 C C . ASN A 1 113 ? -2.114 30.871 18.696 1.00 18.72 451 ASN A C 1
ATOM 702 O O . ASN A 1 113 ? -2.107 31.223 17.512 1.00 19.34 451 ASN A O 1
ATOM 707 N N . ILE A 1 114 ? -2.298 29.609 19.070 1.00 18.09 452 ILE A N 1
ATOM 708 C CA . ILE A 1 114 ? -2.512 28.555 18.080 1.00 17.62 452 ILE A CA 1
ATOM 709 C C . ILE A 1 114 ? -4.016 28.360 17.876 1.00 18.29 452 ILE A C 1
ATOM 710 O O . ILE A 1 114 ? -4.772 28.279 18.847 1.00 18.33 452 ILE A O 1
ATOM 715 N N . SER A 1 115 ? -4.440 28.302 16.613 1.00 18.45 453 SER A N 1
ATOM 716 C CA . SER A 1 115 ? -5.857 28.276 16.249 1.00 19.15 453 SER A CA 1
ATOM 717 C C . SER A 1 115 ? -6.391 26.873 15.994 1.00 20.06 453 SER A C 1
ATOM 718 O O . SER A 1 115 ? -7.612 26.667 16.001 1.00 22.62 453 SER A O 1
ATOM 721 N N . VAL A 1 116 ? -5.488 25.928 15.734 1.00 18.43 454 VAL A N 1
ATOM 722 C CA . VAL A 1 116 ? -5.876 24.575 15.347 1.00 18.00 454 VAL A CA 1
ATOM 723 C C . VAL A 1 116 ? -5.789 23.644 16.565 1.00 18.51 454 VAL A C 1
ATOM 724 O O . VAL A 1 116 ? -5.180 24.004 17.557 1.00 19.51 454 VAL A O 1
ATOM 728 N N . LYS A 1 117 ? -6.420 22.475 16.475 1.00 19.35 455 LYS A N 1
ATOM 729 C CA . LYS A 1 117 ? -6.395 21.451 17.529 1.00 20.34 455 LYS A CA 1
ATOM 730 C C . LYS A 1 117 ? -5.909 20.139 16.935 1.00 20.21 455 LYS A C 1
ATOM 731 O O . LYS A 1 117 ? -6.142 19.862 15.754 1.00 20.64 455 LYS A O 1
ATOM 735 N N . VAL A 1 118 ? -5.276 19.307 17.757 1.00 20.91 456 VAL A N 1
ATOM 736 C CA . VAL A 1 118 ? -4.852 17.980 17.317 1.00 21.78 456 VAL A CA 1
ATOM 737 C C . VAL A 1 118 ? -6.049 17.213 16.719 1.00 22.49 456 VAL A C 1
ATOM 738 O O . VAL A 1 118 ? -7.168 17.285 17.243 1.00 22.50 456 VAL A O 1
ATOM 742 N N . GLY A 1 119 ? -5.815 16.513 15.610 1.00 23.11 457 GLY A N 1
ATOM 743 C CA . GLY A 1 119 ? -6.869 15.789 14.898 1.00 22.52 457 GLY A CA 1
ATOM 744 C C . GLY A 1 119 ? -7.564 16.594 13.811 1.00 23.76 457 GLY A C 1
ATOM 745 O O . GLY A 1 119 ? -8.291 16.033 12.988 1.00 24.13 457 GLY A O 1
ATOM 746 N N . GLN A 1 120 ? -7.339 17.906 13.788 1.00 22.45 458 GLN A N 1
ATOM 747 C CA . GLN A 1 120 ? -7.997 18.773 12.818 1.00 23.14 458 GLN A CA 1
ATOM 748 C C . GLN A 1 120 ? -7.457 18.569 11.400 1.00 23.63 458 GLN A C 1
ATOM 749 O O . GLN A 1 120 ? -6.241 18.580 11.179 1.00 21.72 458 GLN A O 1
ATOM 755 N N . GLN A 1 121 ? -8.370 18.379 10.452 1.00 24.67 459 GLN A N 1
ATOM 756 C CA . GLN A 1 121 ? -8.028 18.343 9.030 1.00 26.72 459 GLN A CA 1
ATOM 757 C C . GLN A 1 121 ? -7.840 19.771 8.553 1.00 25.84 459 GLN A C 1
ATOM 758 O O . GLN A 1 121 ? -8.727 20.606 8.726 1.00 25.60 459 GLN A O 1
ATOM 764 N N . ILE A 1 122 ? -6.689 20.065 7.960 1.00 24.06 460 ILE A N 1
ATOM 765 C CA . ILE A 1 122 ? -6.458 21.414 7.456 1.00 22.75 460 ILE A CA 1
ATOM 766 C C . ILE A 1 122 ? -6.119 21.436 5.966 1.00 21.41 460 ILE A C 1
ATOM 767 O O . ILE A 1 122 ? -5.540 20.489 5.430 1.00 20.18 460 ILE A O 1
ATOM 772 N N . ASN A 1 123 ? -6.528 22.516 5.313 1.00 19.96 461 ASN A N 1
ATOM 773 C CA . ASN A 1 123 ? -6.265 22.739 3.900 1.00 19.98 461 ASN A CA 1
ATOM 774 C C . ASN A 1 123 ? -5.243 23.83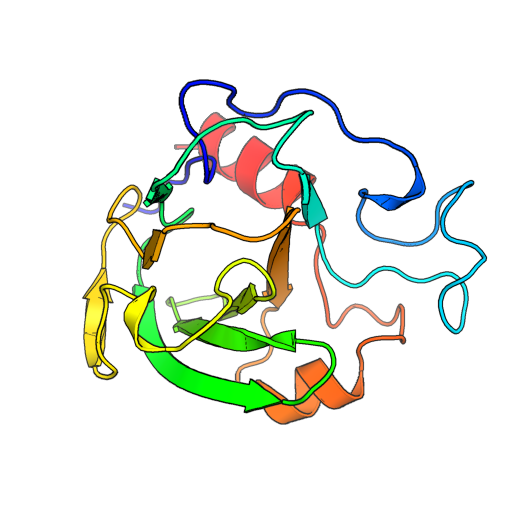8 3.745 1.00 18.09 461 ASN A C 1
ATOM 775 O O . ASN A 1 123 ? -5.137 24.704 4.606 1.00 16.60 461 ASN A O 1
ATOM 780 N N . THR A 1 124 ? -4.483 23.794 2.658 1.00 16.80 462 THR A N 1
ATOM 781 C CA . THR A 1 124 ? -3.549 24.865 2.331 1.00 16.19 462 THR A CA 1
ATOM 782 C C . THR A 1 124 ? -4.231 26.213 2.555 1.00 16.52 462 THR A C 1
ATOM 783 O O . THR A 1 124 ? -5.385 26.418 2.129 1.00 16.35 462 THR A O 1
ATOM 787 N N . GLY A 1 125 ? -3.552 27.125 3.248 1.00 15.19 463 GLY A N 1
ATOM 788 C CA . GLY A 1 125 ? -4.144 28.450 3.491 1.00 15.10 463 GLY A CA 1
ATOM 789 C C . GLY A 1 125 ? -4.894 28.601 4.807 1.00 14.53 463 GLY A C 1
ATOM 790 O O . GLY A 1 125 ? -5.058 29.731 5.281 1.00 15.41 463 GLY A O 1
ATOM 791 N N . ASP A 1 126 ? -5.352 27.494 5.403 1.00 14.71 464 ASP A N 1
ATOM 792 C CA . ASP A 1 126 ? -6.002 27.532 6.734 1.00 14.48 464 ASP A CA 1
ATOM 793 C C . ASP A 1 126 ? -5.062 28.151 7.791 1.00 13.92 464 ASP A C 1
ATOM 794 O O . ASP A 1 126 ? -3.852 27.909 7.782 1.00 13.04 464 ASP A O 1
ATOM 799 N N . VAL A 1 127 ? -5.620 28.935 8.714 1.00 12.89 465 VAL A N 1
ATOM 800 C CA . VAL A 1 127 ? -4.778 29.606 9.704 1.00 12.74 465 VAL A CA 1
ATOM 801 C C . VAL A 1 127 ? -4.330 28.623 10.788 1.00 13.11 465 VAL A C 1
ATOM 802 O O . VAL A 1 127 ? -5.163 28.002 11.472 1.00 13.77 465 VAL A O 1
ATOM 806 N N . ILE A 1 128 ? -3.019 28.471 10.934 1.00 12.66 466 ILE A N 1
ATOM 807 C CA . ILE A 1 128 ? -2.439 27.637 12.001 1.00 13.13 466 ILE A CA 1
ATOM 808 C C . ILE A 1 128 ? -2.539 28.354 13.352 1.00 12.98 466 ILE A C 1
ATOM 809 O O . ILE A 1 128 ? -2.831 27.741 14.401 1.00 13.23 466 ILE A O 1
ATOM 814 N N . GLY A 1 129 ? -2.287 29.654 13.310 1.00 12.92 467 GLY A N 1
ATOM 815 C CA . GLY A 1 129 ? -2.300 30.488 14.491 1.00 12.91 467 GLY A CA 1
ATOM 816 C C . GLY A 1 129 ? -1.771 31.849 14.129 1.00 12.96 467 GLY A C 1
ATOM 817 O O . GLY A 1 129 ? -1.629 32.165 12.933 1.00 13.14 467 GLY A O 1
ATOM 818 N N . TYR A 1 130 ? -1.463 32.650 15.154 1.00 12.47 468 TYR A N 1
ATOM 819 C CA . TYR A 1 130 ? -1.067 34.051 14.969 1.00 12.44 468 TYR A CA 1
ATOM 820 C C . TYR A 1 130 ? 0.343 34.269 15.497 1.00 12.54 468 TYR A C 1
ATOM 821 O O . TYR A 1 130 ? 0.632 33.960 16.646 1.00 13.16 468 TYR A O 1
ATOM 830 N N . ARG A 1 131 ? 1.221 34.778 14.641 1.00 13.03 469 ARG A N 1
ATOM 831 C CA . ARG A 1 131 ? 2.605 35.031 15.034 1.00 13.70 469 ARG A CA 1
ATOM 832 C C . ARG A 1 131 ? 2.653 36.309 15.866 1.00 14.39 469 ARG A C 1
ATOM 833 O O . ARG A 1 131 ? 2.234 37.371 15.414 1.00 14.38 469 ARG A O 1
ATOM 841 N N . ASP A 1 132 ? 3.190 36.207 17.066 1.00 16.15 470 ASP A N 1
ATOM 842 C CA . ASP A 1 132 ? 3.392 37.406 17.870 1.00 17.93 470 ASP A CA 1
ATOM 843 C C . ASP A 1 132 ? 4.839 37.513 18.341 1.00 18.70 470 ASP A C 1
ATOM 844 O O . ASP A 1 132 ? 5.145 38.300 19.232 1.00 19.13 470 ASP A O 1
ATOM 849 N N . THR A 1 133 ? 5.720 36.714 17.743 1.00 16.83 471 THR A N 1
ATOM 850 C CA . THR A 1 133 ? 7.141 36.779 18.035 1.00 16.64 471 THR A CA 1
ATOM 851 C C . THR A 1 133 ? 7.843 37.346 16.802 1.00 16.90 471 THR A C 1
ATOM 852 O O . THR A 1 133 ? 7.192 37.685 15.816 1.00 16.99 471 THR A O 1
ATOM 856 N N . SER A 1 134 ? 9.170 37.405 16.839 1.00 16.86 472 SER A N 1
ATOM 857 C CA . SER A 1 134 ? 9.906 37.971 15.718 1.00 17.14 472 SER A CA 1
ATOM 858 C C . SER A 1 134 ? 9.910 37.090 14.463 1.00 16.69 472 SER A C 1
ATOM 859 O O . SER A 1 134 ? 10.247 37.577 13.389 1.00 15.71 472 SER A O 1
ATOM 862 N N . HIS A 1 135 ? 9.590 35.798 14.592 1.00 15.96 473 HIS A N 1
ATOM 863 C CA . HIS A 1 135 ? 9.598 34.908 13.403 1.00 15.76 473 HIS A CA 1
ATOM 864 C C . HIS A 1 135 ? 8.874 33.614 13.558 1.00 14.45 473 HIS A C 1
ATOM 865 O O . HIS A 1 135 ? 8.656 33.115 14.679 1.00 14.32 473 HIS A O 1
ATOM 872 N N . LEU A 1 136 ? 8.472 33.087 12.405 1.00 12.79 474 LEU A N 1
ATOM 873 C CA . LEU A 1 136 ? 8.035 31.722 12.261 1.00 11.54 474 LEU A CA 1
ATOM 874 C C . LEU A 1 136 ? 9.219 30.951 11.706 1.00 11.23 474 LEU A C 1
ATOM 875 O O . LEU A 1 136 ? 9.883 31.417 10.781 1.00 11.18 474 LEU A O 1
ATOM 880 N N . HIS A 1 137 ? 9.483 29.778 12.274 1.00 10.57 475 HIS A N 1
ATOM 881 C CA . HIS A 1 137 ? 10.370 28.796 11.656 1.00 10.47 475 HIS A CA 1
ATOM 882 C C . HIS A 1 137 ? 9.524 27.651 11.143 1.00 10.77 475 HIS A C 1
ATOM 883 O O . HIS A 1 137 ? 8.745 27.032 11.899 1.00 10.99 475 HIS A O 1
ATOM 890 N N . LEU A 1 138 ? 9.665 27.367 9.849 1.00 10.42 476 LEU A N 1
ATOM 891 C CA . LEU A 1 138 ? 8.965 26.258 9.204 1.00 10.80 476 LEU A CA 1
ATOM 892 C C . LEU A 1 138 ? 9.963 25.149 8.882 1.00 10.82 476 LEU A C 1
ATOM 893 O O . LEU A 1 138 ? 10.993 25.411 8.275 1.00 10.25 476 LEU A O 1
ATOM 898 N N . GLY A 1 139 ? 9.664 23.933 9.324 1.00 10.66 477 GLY A N 1
ATOM 899 C CA . GLY A 1 139 ? 10.500 22.770 9.011 1.00 11.19 477 GLY A CA 1
ATOM 900 C C . GLY A 1 139 ? 9.673 21.744 8.265 1.00 11.36 477 GLY A C 1
ATOM 901 O O . GLY A 1 139 ? 8.481 21.566 8.547 1.00 11.30 477 GLY A O 1
ATOM 902 N N . ILE A 1 140 ? 10.302 21.073 7.303 1.00 12.06 478 ILE A N 1
ATOM 903 C CA . ILE A 1 140 ? 9.638 20.025 6.538 1.00 12.95 478 ILE A CA 1
ATOM 904 C C . ILE A 1 140 ? 10.530 18.783 6.481 1.00 13.32 478 ILE A C 1
ATOM 905 O O . ILE A 1 140 ? 11.723 18.893 6.181 1.00 12.80 478 ILE A O 1
ATOM 910 N N . THR A 1 141 ? 9.943 17.613 6.755 1.00 14.29 479 THR A N 1
ATOM 911 C CA . THR A 1 141 ? 10.685 16.347 6.735 1.00 15.65 479 THR A CA 1
ATOM 912 C C . THR A 1 141 ? 9.783 15.247 6.222 1.00 16.89 479 THR A C 1
ATOM 913 O O . THR A 1 141 ? 8.565 15.294 6.424 1.00 16.38 479 THR A O 1
ATOM 917 N N . ARG A 1 142 ? 10.349 14.241 5.551 1.00 18.16 480 ARG A N 1
ATOM 918 C CA . ARG A 1 142 ? 9.529 13.049 5.252 1.00 20.44 480 ARG A CA 1
ATOM 919 C C . ARG A 1 142 ? 9.378 12.143 6.473 1.00 21.60 480 ARG A C 1
ATOM 920 O O . ARG A 1 142 ? 8.446 11.321 6.532 1.00 22.04 480 ARG A O 1
ATOM 928 N N . GLU A 1 143 ? 10.284 12.300 7.443 1.00 22.96 481 GLU A N 1
ATOM 929 C CA . GLU A 1 143 ? 10.270 11.494 8.674 1.00 24.74 481 GLU A CA 1
ATOM 930 C C . GLU A 1 143 ? 8.923 11.610 9.378 1.00 26.56 481 GLU A C 1
ATOM 931 O O . GLU A 1 143 ? 8.343 12.697 9.497 1.00 24.78 481 GLU A O 1
ATOM 937 N N . THR A 1 144 ? 8.448 10.465 9.851 1.00 25.43 482 THR A N 1
ATOM 938 C CA . THR A 1 144 ? 7.131 10.323 10.399 1.00 26.86 482 THR A CA 1
ATOM 939 C C . THR A 1 144 ? 7.184 10.521 11.931 1.00 26.49 482 THR A C 1
ATOM 940 O O . THR A 1 144 ? 6.241 11.018 12.540 1.00 25.56 482 THR A O 1
ATOM 944 N N . ASN A 1 145 ? 8.320 10.172 12.531 1.00 26.96 483 ASN A N 1
ATOM 945 C CA . ASN A 1 145 ? 8.573 10.371 13.957 1.00 27.74 483 ASN A CA 1
ATOM 946 C C . ASN A 1 145 ? 9.193 11.751 14.124 1.00 26.76 483 ASN A C 1
ATOM 947 O O . ASN A 1 145 ? 10.381 11.929 13.862 1.00 26.57 483 ASN A O 1
ATOM 952 N N . VAL A 1 146 ? 8.391 12.721 14.562 1.00 25.96 484 VAL A N 1
ATOM 953 C CA . VAL A 1 146 ? 8.851 14.115 14.617 1.00 24.39 484 VAL A CA 1
ATOM 954 C C . VAL A 1 146 ? 9.987 14.308 15.638 1.00 22.16 484 VAL A C 1
ATOM 955 O O . VAL A 1 146 ? 10.932 15.056 15.393 1.00 20.48 484 VAL A O 1
ATOM 959 N N . MET A 1 147 ? 9.906 13.603 16.764 1.00 21.67 485 MET A N 1
ATOM 960 C CA . MET A 1 147 ? 10.940 13.714 17.792 1.00 21.72 485 MET A CA 1
ATOM 961 C C . MET A 1 147 ? 12.294 13.242 17.275 1.00 20.20 485 MET A C 1
ATOM 962 O O . MET A 1 147 ? 13.326 13.842 17.587 1.00 20.19 485 MET A O 1
ATOM 967 N N . LYS A 1 148 ? 12.284 12.173 16.484 1.00 19.59 486 LYS A N 1
ATOM 968 C CA . LYS A 1 148 ? 13.510 11.690 15.855 1.00 19.17 486 LYS A CA 1
ATOM 969 C C . LYS A 1 148 ? 14.067 12.751 14.879 1.00 17.90 486 LYS A C 1
ATOM 970 O O . LYS A 1 148 ? 15.265 13.078 14.910 1.00 17.61 486 LYS A O 1
ATOM 973 N N . ALA A 1 149 ? 13.193 13.334 14.059 1.00 17.16 487 ALA A N 1
ATOM 974 C CA . ALA A 1 149 ? 13.613 14.428 13.186 1.00 16.62 487 ALA A CA 1
ATOM 975 C C . ALA A 1 149 ? 14.195 15.574 14.020 1.00 15.93 487 ALA A C 1
ATOM 976 O O . ALA A 1 149 ? 15.262 16.112 13.707 1.00 15.35 487 ALA A O 1
ATOM 978 N N . ILE A 1 150 ? 13.525 15.919 15.115 1.00 15.80 488 ILE A N 1
ATOM 979 C CA . ILE A 1 150 ? 14.018 16.993 15.978 1.00 16.92 488 ILE A CA 1
ATOM 980 C C . ILE A 1 150 ? 15.388 16.657 16.615 1.00 16.80 488 ILE A C 1
ATOM 981 O O . ILE A 1 150 ? 16.242 17.534 16.792 1.00 17.51 488 ILE A O 1
ATOM 986 N N . ALA A 1 151 ? 15.618 15.385 16.923 1.00 17.03 489 ALA A N 1
ATOM 987 C CA . ALA A 1 151 ? 16.948 14.937 17.381 1.00 16.96 489 ALA A CA 1
ATOM 988 C C . ALA A 1 151 ? 18.048 15.205 16.346 1.00 17.70 489 ALA A C 1
ATOM 989 O O . ALA A 1 151 ? 19.239 15.312 16.692 1.00 17.90 489 ALA A O 1
ATOM 991 N N . ASN A 1 152 ? 17.649 15.341 15.080 1.00 17.32 490 ASN A N 1
ATOM 992 C CA . ASN A 1 152 ? 18.560 15.704 14.003 1.00 17.30 490 ASN A CA 1
ATOM 993 C C . ASN A 1 152 ? 18.467 17.168 13.565 1.00 17.65 490 ASN A C 1
ATOM 994 O O . ASN A 1 152 ? 18.759 17.489 12.410 1.00 18.08 490 ASN A O 1
ATOM 999 N N . SER A 1 153 ? 18.071 18.052 14.478 1.00 18.39 491 SER A N 1
ATOM 1000 C CA . SER A 1 153 ? 17.964 19.485 14.183 1.00 18.93 491 SER A CA 1
ATOM 1001 C C . SER A 1 153 ? 19.237 20.098 13.623 1.00 18.96 491 SER A C 1
ATOM 1002 O O . SER A 1 153 ? 19.165 21.059 12.861 1.00 19.43 491 SER A O 1
ATOM 1005 N N . PHE A 1 154 ? 20.400 19.563 14.003 1.00 18.86 492 PHE A N 1
ATOM 1006 C CA . PHE A 1 154 ? 21.676 20.159 13.572 1.00 19.65 492 PHE A CA 1
ATOM 1007 C C . PHE A 1 154 ? 22.490 19.263 12.633 1.00 19.52 492 PHE A C 1
ATOM 1008 O O . PHE A 1 154 ? 23.675 19.507 12.362 1.00 19.77 492 PHE A O 1
ATOM 1016 N N . ASN A 1 155 ? 21.811 18.269 12.081 1.00 17.86 493 ASN A N 1
ATOM 1017 C CA . ASN A 1 155 ? 22.460 17.290 11.239 1.00 18.98 493 ASN A CA 1
ATOM 1018 C C . ASN A 1 155 ? 21.979 17.403 9.808 1.00 19.04 493 ASN A C 1
ATOM 1019 O O . ASN A 1 155 ? 20.817 17.142 9.509 1.00 18.85 493 ASN A O 1
ATOM 1024 N N . ASN A 1 156 ? 22.903 17.797 8.943 1.00 20.25 494 ASN A N 1
ATOM 1025 C CA . ASN A 1 156 ? 22.665 17.953 7.513 1.00 21.82 494 ASN A CA 1
ATOM 1026 C C . ASN A 1 156 ? 22.742 16.595 6.794 1.00 22.19 494 ASN A C 1
ATOM 1027 O O . ASN A 1 156 ? 23.586 16.372 5.930 1.00 22.89 494 ASN A O 1
ATOM 1032 N N . ASN A 1 157 ? 21.848 15.686 7.156 1.00 21.55 495 ASN A N 1
ATOM 1033 C CA . ASN A 1 157 ? 21.936 14.316 6.689 1.00 22.33 495 ASN A CA 1
ATOM 1034 C C . ASN A 1 157 ? 20.755 13.890 5.818 1.00 21.15 495 ASN A C 1
ATOM 1035 O O . ASN A 1 157 ? 20.526 12.695 5.614 1.00 22.31 495 ASN A O 1
ATOM 1040 N N . GLY A 1 158 ? 19.995 14.862 5.320 1.00 20.61 496 GLY A N 1
ATOM 1041 C CA . GLY A 1 158 ? 18.818 14.549 4.507 1.00 19.67 496 GLY A CA 1
ATOM 1042 C C . GLY A 1 158 ? 17.518 14.436 5.288 1.00 19.16 496 GLY A C 1
ATOM 1043 O O . GLY A 1 158 ? 16.463 14.268 4.688 1.00 19.66 496 GLY A O 1
ATOM 1044 N N . THR A 1 159 ? 17.569 14.537 6.618 1.00 17.74 497 THR A N 1
ATOM 1045 C CA . THR A 1 159 ? 16.338 14.468 7.417 1.00 17.39 497 THR A CA 1
ATOM 1046 C C . THR A 1 159 ? 15.383 15.627 7.056 1.00 16.06 497 THR A C 1
ATOM 1047 O O . THR A 1 159 ? 14.213 15.407 6.739 1.00 16.18 497 THR A O 1
ATOM 1051 N N . TRP A 1 160 ? 15.907 16.842 7.117 1.00 14.73 498 TRP A N 1
ATOM 1052 C CA . TRP A 1 160 ? 15.135 18.055 6.861 1.00 15.34 498 TRP A CA 1
ATOM 1053 C C . TRP A 1 160 ? 15.350 18.492 5.448 1.00 15.17 498 TRP A C 1
ATOM 1054 O O . TRP A 1 160 ? 16.451 18.348 4.899 1.00 14.92 498 TRP A O 1
ATOM 1065 N N . LEU A 1 161 ? 14.286 19.008 4.846 1.00 14.88 499 LEU A N 1
ATOM 1066 C CA . LEU A 1 161 ? 14.285 19.449 3.468 1.00 15.49 499 LEU A CA 1
ATOM 1067 C C . LEU A 1 161 ? 14.129 20.960 3.395 1.00 15.68 499 LEU A C 1
ATOM 1068 O O . LEU A 1 161 ? 13.585 21.580 4.315 1.00 15.02 499 LEU A O 1
ATOM 1073 N N . ASP A 1 162 ? 14.599 21.548 2.296 1.00 15.56 500 ASP A N 1
ATOM 1074 C CA . ASP A 1 162 ? 14.527 22.996 2.121 1.00 16.21 500 ASP A CA 1
ATOM 1075 C C . ASP A 1 162 ? 13.075 23.412 1.843 1.00 15.08 500 ASP A C 1
ATOM 1076 O O . ASP A 1 162 ? 12.551 23.108 0.769 1.00 15.09 500 ASP A O 1
ATOM 1081 N N . PRO A 1 163 ? 12.413 24.093 2.817 1.00 14.52 501 PRO A N 1
ATOM 1082 C CA . PRO A 1 163 ? 11.020 24.465 2.580 1.00 13.96 501 PRO A CA 1
ATOM 1083 C C . PRO A 1 163 ? 10.870 25.472 1.445 1.00 14.23 501 PRO A C 1
ATOM 1084 O O . PRO A 1 163 ? 9.822 25.485 0.794 1.00 13.76 501 PRO A O 1
ATOM 1088 N N . ARG A 1 164 ? 11.887 26.308 1.216 1.00 14.43 502 ARG A N 1
ATOM 1089 C CA . ARG A 1 164 ? 11.786 27.311 0.145 1.00 15.84 502 ARG A CA 1
ATOM 1090 C C . ARG A 1 164 ? 11.647 26.631 -1.216 1.00 15.80 502 ARG A C 1
ATOM 1091 O O . ARG A 1 164 ? 10.736 26.948 -1.983 1.00 16.08 502 ARG A O 1
ATOM 1099 N N . ALA A 1 165 ? 12.556 25.699 -1.491 1.00 15.45 503 ALA A N 1
ATOM 1100 C CA . ALA A 1 165 ? 12.548 24.921 -2.722 1.00 16.24 503 ALA A CA 1
ATOM 1101 C C . ALA A 1 165 ? 11.272 24.109 -2.858 1.00 16.19 503 ALA A C 1
ATOM 1102 O O . ALA A 1 165 ? 10.676 24.066 -3.927 1.00 16.79 503 ALA A O 1
ATOM 1104 N N . LEU A 1 166 ? 10.844 23.467 -1.774 1.00 16.85 504 LEU A N 1
ATOM 1105 C CA . LEU A 1 166 ? 9.619 22.671 -1.786 1.00 17.48 504 LEU A CA 1
ATOM 1106 C C . LEU A 1 166 ? 8.342 23.462 -2.092 1.00 16.52 504 LEU A C 1
ATOM 1107 O O . LEU A 1 166 ? 7.533 23.036 -2.908 1.00 15.90 504 LEU A O 1
ATOM 1112 N N . ILE A 1 167 ? 8.145 24.584 -1.401 1.00 15.22 505 ILE A N 1
ATOM 1113 C CA . ILE A 1 167 ? 6.937 25.394 -1.594 1.00 15.27 505 ILE A CA 1
ATOM 1114 C C . ILE A 1 167 ? 6.954 26.021 -2.988 1.00 15.51 505 ILE A C 1
ATOM 1115 O O . ILE A 1 167 ? 5.951 26.008 -3.706 1.00 15.50 505 ILE A O 1
ATOM 1120 N N . LYS A 1 168 ? 8.106 26.554 -3.363 1.00 16.04 506 LYS A N 1
ATOM 1121 C CA . LYS A 1 168 ? 8.284 27.144 -4.684 1.00 18.04 506 LYS A CA 1
ATOM 1122 C C . LYS A 1 168 ? 7.938 26.118 -5.785 1.00 18.10 506 LYS A C 1
ATOM 1123 O O . LYS A 1 168 ? 7.126 26.398 -6.673 1.00 16.66 506 LYS A O 1
ATOM 1129 N N . ASN A 1 169 ? 8.549 24.933 -5.712 1.00 18.26 507 ASN A N 1
ATOM 1130 C CA . ASN A 1 169 ? 8.283 23.884 -6.694 1.00 19.51 507 ASN A CA 1
ATOM 1131 C C . ASN A 1 169 ? 6.832 23.401 -6.654 1.00 19.07 507 ASN A C 1
ATOM 1132 O O . ASN A 1 169 ? 6.218 23.139 -7.705 1.00 18.82 507 ASN A O 1
ATOM 1137 N N . GLY A 1 170 ? 6.282 23.286 -5.445 1.00 18.23 508 GLY A N 1
ATOM 1138 C CA . GLY A 1 170 ? 4.889 22.876 -5.267 1.00 17.74 508 GLY A CA 1
ATOM 1139 C C . GLY A 1 170 ? 3.906 23.842 -5.912 1.00 18.37 508 GLY A C 1
ATOM 1140 O O . GLY A 1 170 ? 2.975 23.427 -6.614 1.00 18.50 508 GLY A O 1
ATOM 1141 N N . ILE A 1 171 ? 4.116 25.134 -5.681 1.00 18.16 509 ILE A N 1
ATOM 1142 C CA . ILE A 1 171 ? 3.288 26.173 -6.291 1.00 17.82 509 ILE A CA 1
ATOM 1143 C C . ILE A 1 171 ? 3.431 26.153 -7.820 1.00 19.77 509 ILE A C 1
ATOM 1144 O O . ILE A 1 171 ? 2.429 26.249 -8.544 1.00 20.41 509 ILE A O 1
ATOM 1149 N N . ALA A 1 172 ? 4.661 26.004 -8.310 1.00 19.43 510 ALA A N 1
ATOM 1150 C CA . ALA A 1 172 ? 4.901 25.994 -9.758 1.00 21.16 510 ALA A CA 1
ATOM 1151 C C . ALA A 1 172 ? 4.209 24.796 -10.424 1.00 22.32 510 ALA A C 1
ATOM 1152 O O . ALA A 1 172 ? 3.699 24.910 -11.534 1.00 22.79 510 ALA A O 1
ATOM 1154 N N . ASN A 1 173 ? 4.170 23.662 -9.730 1.00 24.51 511 ASN A N 1
ATOM 1155 C CA . ASN A 1 173 ? 3.632 22.425 -10.305 1.00 27.59 511 ASN A CA 1
ATOM 1156 C C . ASN A 1 173 ? 2.151 22.147 -10.077 1.00 30.62 511 ASN A C 1
ATOM 1157 O O . ASN A 1 173 ? 1.607 21.191 -10.636 1.00 32.14 511 ASN A O 1
ATOM 1162 N N . GLN A 1 174 ? 1.487 22.954 -9.263 1.00 32.20 512 GLN A N 1
ATOM 1163 C CA . GLN A 1 174 ? 0.053 22.750 -9.060 1.00 36.60 512 GLN A CA 1
ATOM 1164 C C . GLN A 1 174 ? -0.744 23.291 -10.253 1.00 39.88 512 GLN A C 1
ATOM 1165 O O . GLN A 1 174 ? -0.177 23.836 -11.210 1.00 41.67 512 GLN A O 1
#